Protein AF-A0AAJ1XA63-F1 (afdb_monomer)

pLDDT: mean 87.18, std 15.78, range [41.59, 98.06]

Mean predicted aligned error: 7.48 Å

Radius of gyration: 17.62 Å; Cα contacts (8 Å, |Δi|>4): 111; chains: 1; bounding box: 54×18×53 Å

Secondary structure (DSSP, 8-state):
----------GGGS-HHHHIIIIIHHHHHHTT--BTTTEEEEEEEE--SSSSSEEEEEEEEE-TTSSEEEEE----TTS-HHHHHHHHHHHHHHHHHHHT-

Structure (mmCIF, N/CA/C/O backbone):
data_AF-A0AAJ1XA63-F1
#
_entry.id   AF-A0AAJ1XA63-F1
#
loop_
_atom_site.group_PDB
_atom_site.id
_atom_site.type_symbol
_atom_site.label_atom_id
_atom_site.label_alt_id
_atom_site.label_comp_id
_atom_site.label_asym_id
_atom_site.label_entity_id
_atom_site.label_seq_id
_atom_site.pdbx_PDB_ins_code
_atom_site.Cartn_x
_atom_site.Cartn_y
_atom_site.Cartn_z
_atom_site.occupancy
_atom_site.B_iso_or_equiv
_atom_site.auth_seq_id
_atom_site.auth_comp_id
_atom_site.auth_asym_id
_atom_site.auth_atom_id
_atom_site.pdbx_PDB_model_num
ATOM 1 N N . VAL A 1 1 ? 34.771 0.812 -38.311 1.00 50.19 1 VAL A N 1
ATOM 2 C CA . VAL A 1 1 ? 35.070 0.940 -36.866 1.00 50.19 1 VAL A CA 1
ATOM 3 C C . VAL A 1 1 ? 35.210 2.432 -36.628 1.00 50.19 1 VAL A C 1
ATOM 5 O O . VAL A 1 1 ? 36.029 3.021 -37.305 1.00 50.19 1 VAL A O 1
ATOM 8 N N . GLU A 1 2 ? 34.358 3.145 -35.900 1.00 44.66 2 GLU A N 1
ATOM 9 C CA . GLU A 1 2 ? 33.470 2.813 -34.782 1.00 44.66 2 GLU A CA 1
ATOM 10 C C . GLU A 1 2 ? 32.256 3.760 -34.824 1.00 44.66 2 GLU A C 1
ATOM 12 O O . GLU A 1 2 ? 32.386 4.924 -35.189 1.00 44.66 2 GLU A O 1
ATOM 17 N N . ASN A 1 3 ? 31.069 3.257 -34.482 1.00 41.59 3 ASN A N 1
ATOM 18 C CA . ASN A 1 3 ? 29.852 4.054 -34.334 1.00 41.59 3 ASN A CA 1
ATOM 19 C C . ASN A 1 3 ? 29.422 3.949 -32.869 1.00 41.59 3 ASN A C 1
ATOM 21 O O . ASN A 1 3 ? 28.511 3.202 -32.522 1.00 41.59 3 ASN A O 1
ATOM 25 N N . THR A 1 4 ? 30.156 4.617 -31.984 1.00 46.97 4 THR A N 1
ATOM 26 C CA . THR A 1 4 ? 29.846 4.703 -30.555 1.00 46.97 4 THR A CA 1
ATOM 27 C C . THR A 1 4 ? 28.784 5.775 -30.344 1.00 46.97 4 THR A C 1
ATOM 29 O O . THR A 1 4 ? 29.041 6.863 -29.839 1.00 46.97 4 THR A O 1
ATOM 32 N N . LYS A 1 5 ? 27.542 5.461 -30.730 1.00 50.34 5 LYS A N 1
ATOM 33 C CA . LYS A 1 5 ? 26.387 6.118 -30.116 1.00 50.34 5 LYS A CA 1
ATOM 34 C C . LYS A 1 5 ? 26.323 5.633 -28.675 1.00 50.34 5 LYS A C 1
ATOM 36 O O . LYS A 1 5 ? 25.881 4.520 -28.403 1.00 50.34 5 LYS A O 1
ATOM 41 N N . GLN A 1 6 ? 26.837 6.457 -27.774 1.00 47.06 6 GLN A N 1
ATOM 42 C CA . GLN A 1 6 ? 26.672 6.298 -26.342 1.00 47.06 6 GLN A CA 1
ATOM 43 C C . GLN A 1 6 ? 25.187 6.540 -26.047 1.00 47.06 6 GLN A C 1
ATOM 45 O O . GLN A 1 6 ? 24.730 7.677 -25.978 1.00 47.06 6 GLN A O 1
ATOM 50 N N . TYR A 1 7 ? 24.400 5.464 -26.018 1.00 49.94 7 TYR A N 1
ATOM 51 C CA . TYR A 1 7 ? 23.031 5.534 -25.532 1.00 49.94 7 TYR A CA 1
ATOM 52 C C . TYR A 1 7 ? 23.108 5.696 -24.020 1.00 49.94 7 TYR A C 1
ATOM 54 O O . TYR A 1 7 ? 23.413 4.740 -23.307 1.00 49.9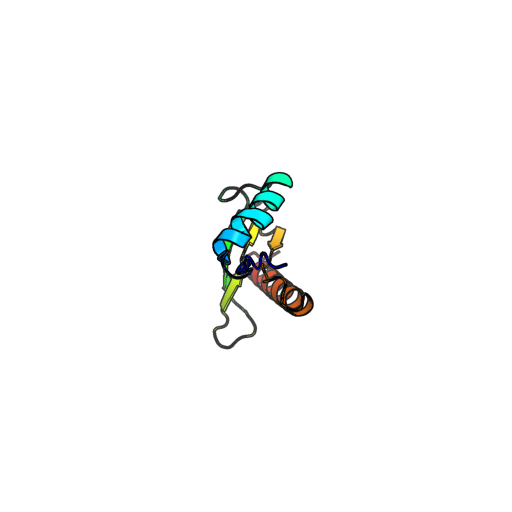4 7 TYR A O 1
ATOM 62 N N . ASP A 1 8 ? 22.863 6.912 -23.553 1.00 47.56 8 ASP A N 1
ATOM 63 C CA . ASP A 1 8 ? 22.653 7.209 -22.144 1.00 47.56 8 ASP A CA 1
ATOM 64 C C . ASP A 1 8 ? 21.276 6.642 -21.752 1.00 47.56 8 ASP A C 1
ATOM 66 O O . ASP A 1 8 ? 20.254 7.325 -21.769 1.00 47.56 8 ASP A O 1
ATOM 70 N N . PHE A 1 9 ? 21.205 5.322 -21.557 1.00 46.44 9 PHE A N 1
ATOM 71 C CA . PHE A 1 9 ? 20.010 4.653 -21.045 1.00 46.44 9 PHE A CA 1
ATOM 72 C C . PHE A 1 9 ? 19.932 4.934 -19.540 1.00 46.44 9 PHE A C 1
ATOM 74 O O . PHE A 1 9 ? 20.313 4.105 -18.713 1.00 46.44 9 PHE A O 1
ATOM 81 N N . ASN A 1 10 ? 19.436 6.118 -19.181 1.00 50.91 10 ASN A N 1
ATOM 82 C CA . ASN A 1 10 ? 19.044 6.420 -17.810 1.00 50.91 10 ASN A CA 1
ATOM 83 C C . ASN A 1 10 ? 17.771 5.634 -17.472 1.00 50.91 10 ASN A C 1
ATOM 85 O O . ASN A 1 10 ? 16.648 6.089 -17.671 1.00 50.91 10 ASN A O 1
ATOM 89 N N . VAL A 1 11 ? 17.950 4.427 -16.934 1.00 52.25 11 VAL A N 1
ATOM 90 C CA . VAL A 1 11 ? 16.861 3.603 -16.374 1.00 52.25 11 VAL A CA 1
ATOM 91 C C . VAL A 1 11 ? 16.125 4.335 -15.232 1.00 52.25 11 VAL A C 1
ATOM 93 O O . VAL A 1 11 ? 14.990 3.993 -14.913 1.00 52.25 11 VAL A O 1
ATOM 96 N N . ASP A 1 12 ? 16.738 5.374 -14.656 1.00 54.72 12 ASP A N 1
ATOM 97 C CA . ASP A 1 12 ? 16.217 6.171 -13.540 1.00 54.72 12 ASP A CA 1
ATOM 98 C C . ASP A 1 12 ? 15.266 7.327 -13.931 1.00 54.72 12 ASP A C 1
ATOM 100 O O . ASP A 1 12 ? 14.792 8.033 -13.041 1.00 54.72 12 ASP A O 1
ATOM 104 N N . GLU A 1 13 ? 14.949 7.553 -15.213 1.00 56.47 13 GLU A N 1
ATOM 105 C CA . GLU A 1 13 ? 14.150 8.732 -15.612 1.00 56.47 13 GLU A CA 1
ATOM 106 C C . GLU A 1 13 ? 12.636 8.613 -15.386 1.00 56.47 13 GLU A C 1
ATOM 108 O O . GLU A 1 13 ? 11.939 9.628 -15.346 1.00 56.47 13 GLU A O 1
ATOM 113 N N . ILE A 1 14 ? 12.099 7.405 -15.202 1.00 63.25 14 ILE A N 1
ATOM 114 C CA . ILE A 1 14 ? 10.668 7.253 -14.924 1.00 63.25 14 ILE A CA 1
ATOM 115 C C . ILE A 1 14 ? 10.455 7.481 -13.429 1.00 63.25 14 ILE A C 1
ATOM 117 O O . ILE A 1 14 ? 10.909 6.700 -12.590 1.00 63.25 14 ILE A O 1
ATOM 121 N N . SER A 1 15 ? 9.748 8.560 -13.087 1.00 79.12 15 SER A N 1
ATOM 122 C CA . SER A 1 15 ? 9.400 8.846 -11.694 1.00 79.12 15 SER A CA 1
ATOM 123 C C . SER A 1 15 ? 8.650 7.670 -11.062 1.00 79.12 15 SER A C 1
ATOM 125 O O . SER A 1 15 ? 7.994 6.874 -11.739 1.00 79.12 15 SER A O 1
ATOM 127 N N . GLU A 1 16 ? 8.718 7.559 -9.739 1.00 76.62 16 GLU A N 1
ATOM 128 C CA . GLU A 1 16 ? 7.947 6.559 -9.003 1.00 76.62 16 GLU A CA 1
ATOM 129 C C . GLU A 1 16 ? 6.445 6.654 -9.327 1.00 76.62 16 GLU A C 1
ATOM 131 O O . GLU A 1 16 ? 5.809 5.646 -9.624 1.00 76.62 16 GLU A O 1
ATOM 136 N N . PHE A 1 17 ? 5.921 7.882 -9.382 1.00 77.00 17 PHE A N 1
ATOM 137 C CA . PHE A 1 17 ? 4.554 8.191 -9.794 1.00 77.00 17 PHE A CA 1
ATOM 138 C C . PHE A 1 17 ? 4.223 7.646 -11.190 1.00 77.00 17 PHE A C 1
ATOM 140 O O . PHE A 1 17 ? 3.198 7.000 -11.401 1.00 77.00 17 PHE A O 1
ATOM 147 N N . GLU A 1 18 ? 5.102 7.877 -12.161 1.00 81.56 18 GLU A N 1
ATOM 148 C CA . GLU A 1 18 ? 4.882 7.412 -13.526 1.00 81.56 18 GLU A CA 1
ATOM 149 C C . GLU A 1 18 ? 5.018 5.886 -13.648 1.00 81.56 18 GLU A C 1
ATOM 151 O O . GLU A 1 18 ? 4.279 5.257 -14.405 1.00 81.56 18 GLU A O 1
ATOM 156 N N . THR A 1 19 ? 5.903 5.275 -12.861 1.00 84.44 19 THR A N 1
ATOM 157 C CA . THR A 1 19 ? 6.063 3.816 -12.788 1.00 84.44 19 THR A CA 1
ATOM 158 C C . THR A 1 19 ? 4.810 3.157 -12.210 1.00 84.44 19 THR A C 1
ATOM 160 O O . THR A 1 19 ? 4.285 2.214 -12.806 1.00 84.44 19 THR A O 1
ATOM 163 N N . ARG A 1 20 ? 4.288 3.692 -11.099 1.00 86.25 20 ARG A N 1
ATOM 164 C CA . ARG A 1 20 ? 3.020 3.284 -10.477 1.00 86.25 20 ARG A CA 1
ATOM 165 C C . ARG A 1 20 ? 1.871 3.318 -11.486 1.00 86.25 20 ARG A C 1
ATOM 167 O O . ARG A 1 20 ? 1.215 2.305 -11.710 1.00 86.25 20 ARG A O 1
ATOM 174 N N . LYS A 1 21 ? 1.731 4.438 -12.200 1.00 82.75 21 LYS A N 1
ATOM 175 C CA . LYS A 1 21 ? 0.678 4.629 -13.204 1.00 82.75 21 LYS A CA 1
ATOM 176 C C . LYS A 1 21 ? 0.772 3.678 -14.398 1.00 82.75 21 LYS A C 1
ATOM 178 O O . LYS A 1 21 ? -0.245 3.252 -14.937 1.00 82.75 21 LYS A O 1
ATOM 183 N N . ARG A 1 22 ? 1.985 3.386 -14.872 1.00 86.50 22 ARG A N 1
ATOM 184 C CA . ARG A 1 22 ? 2.185 2.544 -16.063 1.00 86.50 22 ARG A CA 1
ATOM 185 C C . ARG A 1 22 ? 1.967 1.062 -15.783 1.00 86.50 22 ARG A C 1
ATOM 187 O O . ARG A 1 22 ? 1.453 0.376 -16.660 1.00 86.50 22 ARG A O 1
ATOM 194 N N . TYR A 1 23 ? 2.375 0.587 -14.609 1.00 89.25 23 TYR A N 1
ATOM 195 C CA . TYR A 1 23 ? 2.358 -0.841 -14.295 1.00 89.25 23 TYR A CA 1
ATOM 196 C C . TYR A 1 23 ? 1.250 -1.197 -13.305 1.00 89.25 23 TYR A C 1
ATOM 198 O O . TYR A 1 23 ? 0.363 -1.970 -13.642 1.00 89.25 23 TYR A O 1
ATOM 206 N N . ILE A 1 24 ? 1.239 -0.585 -12.120 1.00 93.50 24 ILE A N 1
ATOM 207 C CA . ILE A 1 24 ? 0.324 -0.980 -11.041 1.00 93.50 24 ILE A CA 1
ATOM 208 C C . ILE A 1 24 ? -1.114 -0.570 -11.362 1.00 93.50 24 ILE A C 1
ATOM 210 O O . ILE A 1 24 ? -2.006 -1.413 -11.316 1.00 93.50 24 ILE A O 1
ATOM 214 N N . ASP A 1 25 ? -1.349 0.687 -11.749 1.00 93.75 25 ASP A N 1
ATOM 215 C CA . ASP A 1 25 ? -2.706 1.152 -12.072 1.00 93.75 25 ASP A CA 1
ATOM 216 C C . ASP A 1 25 ? -3.296 0.375 -13.262 1.00 93.75 25 ASP A C 1
ATOM 218 O O . ASP A 1 25 ? -4.495 0.091 -13.294 1.00 93.75 25 ASP A O 1
ATOM 222 N N . LEU A 1 26 ? -2.457 0.021 -14.246 1.00 93.50 26 LEU A N 1
ATOM 223 C CA . LEU A 1 26 ? -2.873 -0.775 -15.398 1.00 93.50 26 LEU A CA 1
ATOM 224 C C . LEU A 1 26 ? -3.251 -2.198 -14.977 1.00 93.50 26 LEU A C 1
ATOM 226 O O . LEU A 1 26 ? -4.317 -2.668 -15.367 1.00 93.50 26 LEU A O 1
ATOM 230 N N . ASP A 1 27 ? -2.419 -2.858 -14.173 1.00 95.69 27 ASP A N 1
ATOM 231 C CA . ASP A 1 27 ? -2.673 -4.221 -13.703 1.00 95.69 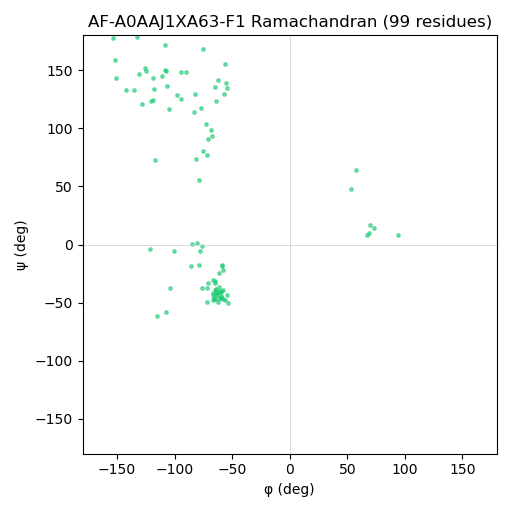27 ASP A CA 1
ATOM 232 C C . ASP A 1 27 ? -3.924 -4.286 -12.818 1.00 95.69 27 ASP A C 1
ATOM 234 O O . ASP A 1 27 ? -4.771 -5.160 -13.009 1.00 95.69 27 ASP A O 1
ATOM 238 N N . LEU A 1 28 ? -4.098 -3.318 -11.911 1.00 96.56 28 LEU A N 1
ATOM 239 C CA . LEU A 1 28 ? -5.304 -3.184 -11.091 1.00 96.56 28 LEU A CA 1
ATOM 240 C C . LEU A 1 28 ? -6.551 -3.001 -11.963 1.00 96.56 28 LEU A C 1
ATOM 242 O O . LEU A 1 28 ? -7.550 -3.696 -11.768 1.00 96.56 28 LEU A O 1
ATOM 246 N N . LYS A 1 29 ? -6.468 -2.142 -12.985 1.00 95.50 29 LYS A N 1
ATOM 247 C CA . LYS A 1 29 ? -7.554 -1.937 -13.948 1.00 95.50 29 LYS A CA 1
ATOM 248 C C . LYS A 1 29 ? -7.882 -3.190 -14.750 1.00 95.50 29 LYS A C 1
ATOM 250 O O . LYS A 1 29 ? -9.055 -3.498 -14.952 1.00 95.50 29 LYS A O 1
ATOM 255 N N . LEU A 1 30 ? -6.871 -3.920 -15.216 1.00 95.50 30 LEU A N 1
ATOM 256 C CA . LEU A 1 30 ? -7.057 -5.180 -15.940 1.00 95.50 30 LEU A CA 1
ATOM 257 C C . LEU A 1 30 ? -7.651 -6.275 -15.045 1.00 95.50 30 LEU A C 1
ATOM 259 O O . LEU A 1 30 ? -8.410 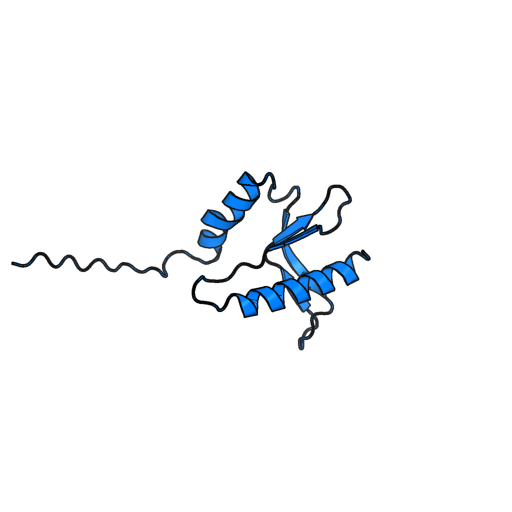-7.109 -15.533 1.00 95.50 30 LEU A O 1
ATOM 263 N N . ALA A 1 31 ? -7.359 -6.241 -13.744 1.00 95.81 31 ALA A N 1
AT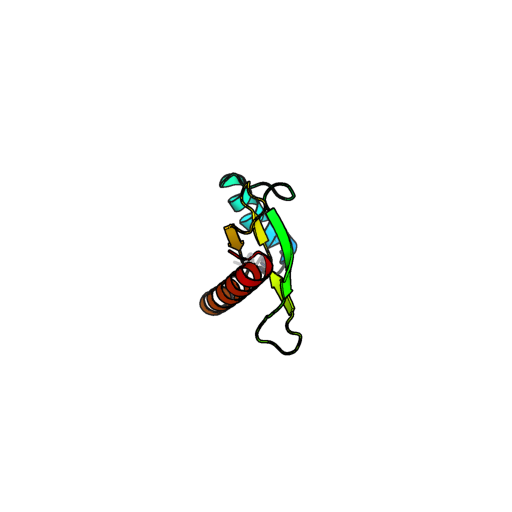OM 264 C CA . ALA A 1 31 ? -7.973 -7.101 -12.736 1.00 95.81 31 ALA A CA 1
ATOM 265 C C . ALA A 1 31 ? -9.405 -6.678 -12.346 1.00 95.81 31 ALA A C 1
ATOM 267 O O . ALA A 1 31 ? -10.041 -7.366 -11.550 1.00 95.81 31 ALA A O 1
ATOM 268 N N . GLY A 1 32 ? -9.929 -5.589 -12.921 1.00 96.56 32 GLY A N 1
ATOM 269 C CA . GLY A 1 32 ? -11.304 -5.127 -12.727 1.00 96.56 32 GLY A CA 1
ATOM 270 C C . GLY A 1 32 ? -11.495 -4.089 -11.622 1.00 96.56 32 GLY A C 1
ATOM 271 O O . GLY A 1 32 ? -12.640 -3.763 -11.325 1.00 96.56 32 GLY A O 1
ATOM 272 N N . TRP A 1 33 ? -10.412 -3.565 -11.044 1.00 97.25 33 TRP A N 1
ATOM 273 C CA . TRP A 1 33 ? -10.462 -2.495 -10.049 1.00 97.25 33 TRP A CA 1
ATOM 274 C C . TRP A 1 33 ? -10.397 -1.110 -10.706 1.00 97.25 33 TRP A C 1
ATOM 276 O O . TRP A 1 33 ? -9.759 -0.903 -11.738 1.00 97.25 33 TRP A O 1
ATOM 286 N N . GLU A 1 34 ? -11.033 -0.121 -10.100 1.00 95.19 34 GLU A N 1
ATOM 287 C CA . GLU A 1 34 ? -11.151 1.246 -10.582 1.00 95.19 34 GLU A CA 1
ATOM 288 C C . GLU A 1 34 ? -10.721 2.269 -9.510 1.00 95.19 34 GLU A C 1
ATOM 290 O O . GLU A 1 34 ? -11.311 2.406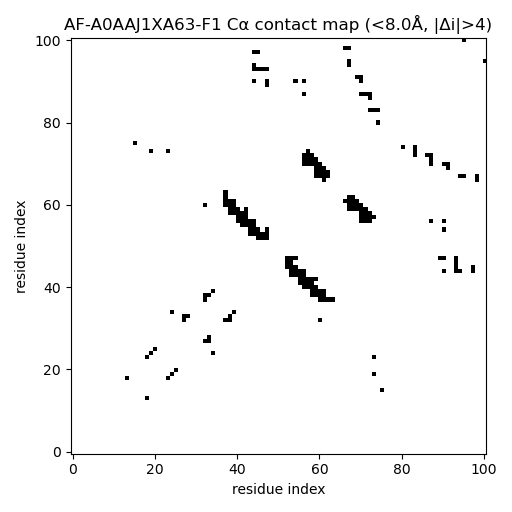 -8.431 1.00 95.19 34 GLU A O 1
ATOM 295 N N . LEU A 1 35 ? -9.713 3.081 -9.854 1.00 91.62 35 LEU A N 1
ATOM 296 C CA . LEU A 1 35 ? -9.277 4.219 -9.038 1.00 91.62 35 LEU A CA 1
ATOM 297 C C . LEU A 1 35 ? -10.443 5.168 -8.729 1.00 91.62 35 LEU A C 1
ATOM 299 O O . LEU A 1 35 ? -11.181 5.566 -9.631 1.00 91.62 35 LEU A O 1
ATOM 303 N N . ASN A 1 36 ? -10.547 5.598 -7.469 1.00 87.19 36 ASN A N 1
ATOM 304 C CA . ASN A 1 36 ? -11.614 6.458 -6.937 1.00 87.19 36 ASN A CA 1
ATOM 305 C C . ASN A 1 36 ? -13.015 5.819 -6.888 1.00 87.19 36 ASN A C 1
ATOM 307 O O . ASN A 1 36 ? -13.983 6.519 -6.589 1.00 87.19 36 ASN A O 1
ATOM 311 N N . LYS A 1 37 ? -13.138 4.516 -7.162 1.00 94.12 37 LYS A N 1
ATOM 312 C CA . LYS A 1 37 ? -14.375 3.749 -6.967 1.00 94.12 37 LYS A CA 1
ATOM 313 C C . LYS A 1 37 ? -14.173 2.687 -5.893 1.00 94.12 37 LYS A C 1
ATOM 315 O O . LYS A 1 37 ? -14.820 2.744 -4.856 1.00 94.12 37 LYS A O 1
ATOM 320 N N . ASP A 1 38 ? -13.256 1.761 -6.141 1.00 96.81 38 ASP A N 1
ATOM 321 C CA . ASP A 1 38 ? -12.937 0.638 -5.254 1.00 96.81 38 ASP A CA 1
ATOM 322 C C . ASP A 1 38 ? -11.459 0.644 -4.820 1.00 96.81 38 ASP A C 1
ATOM 324 O O . ASP A 1 38 ? -11.069 -0.133 -3.955 1.00 96.81 38 ASP A O 1
ATOM 328 N N . ILE A 1 39 ? -10.647 1.574 -5.337 1.00 97.75 39 ILE A N 1
ATOM 329 C CA . ILE A 1 39 ? -9.277 1.823 -4.879 1.00 97.75 39 ILE A CA 1
ATOM 330 C C . ILE A 1 39 ? -9.136 3.242 -4.325 1.00 97.75 39 ILE A C 1
ATOM 332 O O . ILE A 1 39 ? -9.514 4.219 -4.983 1.00 97.75 39 ILE A O 1
ATOM 336 N N . GLN A 1 40 ? -8.488 3.351 -3.164 1.00 96.31 40 GLN A N 1
ATOM 337 C CA . GLN A 1 40 ? -7.899 4.597 -2.670 1.00 96.31 40 GLN A CA 1
ATOM 338 C C . GLN A 1 40 ? -6.372 4.499 -2.674 1.00 96.31 40 GLN A C 1
ATOM 340 O O . GLN A 1 40 ? -5.815 3.429 -2.424 1.00 96.31 40 GLN A O 1
ATOM 345 N N . ILE A 1 41 ? -5.711 5.619 -2.960 1.00 94.81 41 ILE A N 1
ATOM 346 C CA . ILE A 1 41 ? -4.250 5.739 -2.996 1.00 94.81 41 ILE A CA 1
ATOM 347 C C . ILE A 1 41 ? -3.753 6.552 -1.802 1.00 94.81 41 ILE A C 1
ATOM 349 O O . ILE A 1 41 ? -4.467 7.447 -1.352 1.00 94.81 41 ILE A O 1
ATOM 353 N N . GLU A 1 42 ? -2.538 6.266 -1.330 1.00 94.00 42 GLU A N 1
ATOM 354 C CA . GLU A 1 42 ? -1.890 6.987 -0.217 1.00 94.00 42 GLU A CA 1
ATOM 355 C C . GLU A 1 42 ? -2.775 7.056 1.042 1.00 94.00 42 GLU A C 1
ATOM 357 O O . GLU A 1 42 ? -2.985 8.114 1.639 1.00 94.00 42 GLU A O 1
ATOM 362 N N . VAL A 1 43 ? -3.350 5.917 1.435 1.00 96.12 43 VAL A N 1
ATOM 363 C CA . VAL A 1 43 ? -4.273 5.846 2.573 1.00 96.12 43 VAL A CA 1
ATOM 364 C C . VAL A 1 43 ? -3.489 5.890 3.873 1.00 96.12 43 VAL A C 1
ATOM 366 O O . VAL A 1 43 ? -2.706 4.985 4.171 1.00 96.12 43 VAL A O 1
ATOM 369 N N . GLU A 1 44 ? -3.729 6.925 4.671 1.00 97.44 44 GLU A N 1
ATOM 370 C CA . GLU A 1 44 ? -3.132 7.054 5.994 1.00 97.44 44 GLU A CA 1
ATOM 371 C C . GLU A 1 44 ? -3.626 5.952 6.940 1.00 97.44 44 GLU A C 1
ATOM 373 O O . GLU A 1 44 ? -4.820 5.656 7.033 1.00 97.44 44 GLU A O 1
ATOM 378 N N . VAL A 1 45 ? -2.690 5.373 7.686 1.00 97.38 45 VAL A N 1
ATOM 379 C CA . VAL A 1 45 ? -2.953 4.368 8.715 1.00 97.38 45 VAL A CA 1
ATOM 380 C C . VAL A 1 45 ? -2.362 4.789 10.050 1.00 97.38 45 VAL A C 1
ATOM 382 O O . VAL A 1 45 ? -1.328 5.459 10.121 1.00 97.38 45 VAL A O 1
ATOM 385 N N . GLN A 1 46 ? -3.018 4.365 11.124 1.00 97.12 46 GLN A N 1
ATOM 386 C CA . GLN A 1 46 ? -2.573 4.569 12.501 1.00 97.12 46 GLN A CA 1
ATOM 387 C C . GLN A 1 46 ? -2.102 3.246 13.112 1.00 97.12 46 GLN A C 1
ATOM 389 O O . GLN A 1 46 ? -2.294 2.187 12.529 1.00 97.12 46 GLN A O 1
ATOM 394 N N . HIS A 1 47 ? -1.507 3.308 14.305 1.00 96.31 47 HIS A N 1
ATOM 395 C CA . HIS A 1 47 ? -1.000 2.154 15.062 1.00 96.31 47 HIS A CA 1
ATOM 396 C C . HIS A 1 47 ? 0.242 1.474 14.466 1.00 96.31 47 HIS A C 1
ATOM 398 O O . HIS A 1 47 ? 0.613 0.377 14.886 1.00 96.31 47 HIS A O 1
ATOM 404 N N . MET A 1 48 ? 0.945 2.147 13.552 1.00 97.00 48 MET A N 1
ATOM 405 C CA . MET A 1 48 ? 2.204 1.632 13.018 1.00 97.00 48 MET A CA 1
ATOM 406 C C . MET A 1 48 ? 3.266 1.497 14.121 1.00 97.00 48 MET A C 1
ATOM 408 O O . MET A 1 48 ? 3.393 2.389 14.962 1.00 97.00 48 MET A O 1
ATOM 412 N N . PRO A 1 49 ? 4.100 0.440 14.110 1.00 95.88 49 PRO A N 1
ATOM 413 C CA . PRO A 1 49 ? 5.157 0.235 15.101 1.00 95.88 49 PRO A CA 1
ATOM 414 C C . PRO A 1 49 ? 6.393 1.101 14.794 1.00 95.88 49 PRO A C 1
ATOM 416 O O . PRO A 1 49 ? 7.506 0.606 14.620 1.00 95.88 49 PRO A O 1
ATOM 419 N N . ASN A 1 50 ? 6.194 2.412 14.681 1.00 95.06 50 ASN A N 1
ATOM 420 C CA . ASN A 1 50 ? 7.231 3.413 14.464 1.00 95.06 50 ASN A CA 1
ATOM 421 C C . ASN A 1 50 ? 7.044 4.590 15.441 1.00 95.06 50 ASN A C 1
ATOM 423 O O . ASN A 1 50 ? 6.121 4.600 16.251 1.00 95.06 50 ASN A O 1
ATOM 427 N N . GLN A 1 51 ? 7.938 5.580 15.393 1.00 96.31 51 GLN A N 1
ATOM 428 C CA . GLN A 1 51 ? 7.919 6.695 16.349 1.00 96.31 51 GLN A CA 1
ATOM 429 C C . GLN A 1 51 ? 6.666 7.579 16.246 1.00 96.31 51 GLN A C 1
ATOM 431 O O . GLN A 1 51 ? 6.246 8.133 17.257 1.00 96.31 51 GLN A O 1
ATOM 436 N N . SER A 1 52 ? 6.086 7.730 15.050 1.00 96.56 52 SER A N 1
ATOM 437 C CA . SER A 1 52 ? 4.893 8.559 14.839 1.00 96.56 52 SER A CA 1
ATOM 438 C C . SER A 1 52 ? 3.589 7.811 15.115 1.00 96.56 52 SER A C 1
ATOM 440 O O . SER A 1 52 ? 2.554 8.448 15.289 1.00 96.56 52 SER A O 1
ATOM 442 N N . GLY A 1 53 ? 3.613 6.476 15.128 1.00 97.00 53 GLY A N 1
ATOM 443 C CA . GLY A 1 53 ? 2.406 5.655 15.141 1.00 97.00 53 GLY A CA 1
ATOM 444 C C . GLY A 1 53 ? 1.615 5.717 13.831 1.00 97.00 53 GLY A C 1
ATOM 445 O O . GLY A 1 53 ? 0.481 5.250 13.796 1.00 97.00 53 GLY A O 1
ATOM 446 N N . GLN A 1 54 ? 2.176 6.310 12.774 1.00 97.31 54 GLN A N 1
ATOM 447 C CA . GLN A 1 54 ? 1.480 6.629 11.524 1.00 97.31 54 GLN A CA 1
ATOM 448 C C . GLN A 1 54 ? 2.206 6.037 10.314 1.00 97.31 54 GLN A C 1
ATOM 450 O O . GLN A 1 54 ? 3.429 5.872 10.329 1.00 97.31 54 GLN A O 1
ATOM 455 N N . GLY A 1 55 ? 1.464 5.746 9.251 1.00 96.38 55 GLY A N 1
ATOM 456 C CA . GLY A 1 55 ? 1.991 5.317 7.956 1.00 96.38 55 GLY A CA 1
ATOM 457 C C . GLY A 1 55 ? 1.041 5.672 6.818 1.00 96.38 55 GLY A C 1
ATOM 458 O O . GLY A 1 55 ? -0.045 6.189 7.065 1.00 96.38 55 GLY A O 1
ATOM 459 N N . ALA A 1 56 ? 1.448 5.376 5.586 1.00 96.75 56 ALA A N 1
ATOM 460 C CA . ALA A 1 56 ? 0.620 5.528 4.395 1.00 96.75 56 ALA A CA 1
ATOM 461 C C . ALA A 1 56 ? 0.763 4.282 3.518 1.00 96.75 56 ALA A C 1
ATOM 463 O O . ALA A 1 56 ? 1.880 3.796 3.313 1.00 96.75 56 ALA A O 1
ATOM 464 N N . VAL A 1 57 ? -0.369 3.754 3.061 1.00 96.75 57 VAL A N 1
ATOM 465 C CA . VAL A 1 57 ? -0.448 2.598 2.165 1.00 96.75 57 VAL A CA 1
ATOM 466 C C . VAL A 1 57 ? -0.620 3.097 0.741 1.00 96.75 57 VAL A C 1
ATOM 46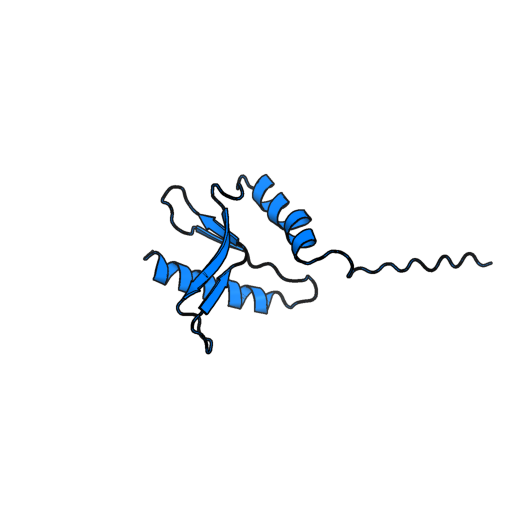8 O O . VAL A 1 57 ? -1.536 3.876 0.478 1.00 96.75 57 VAL A O 1
ATOM 471 N N . ASP A 1 58 ? 0.210 2.612 -0.180 1.00 95.06 58 ASP A N 1
ATOM 472 C CA . ASP A 1 58 ? 0.204 3.096 -1.563 1.00 95.06 58 ASP A CA 1
ATOM 473 C C . ASP A 1 58 ? -1.150 2.881 -2.248 1.00 95.06 58 ASP A C 1
ATOM 475 O O . ASP A 1 58 ? -1.665 3.796 -2.891 1.00 95.06 58 ASP A O 1
ATOM 479 N N . TYR A 1 59 ? -1.744 1.696 -2.070 1.00 97.00 59 TYR A N 1
ATOM 480 C CA . TYR A 1 59 ? -3.076 1.365 -2.569 1.00 97.00 59 TYR A CA 1
ATOM 481 C C . TYR A 1 59 ? -3.844 0.503 -1.568 1.00 97.00 59 TYR A C 1
ATOM 483 O O . TYR A 1 59 ? -3.342 -0.526 -1.104 1.00 97.00 59 TYR A O 1
ATOM 49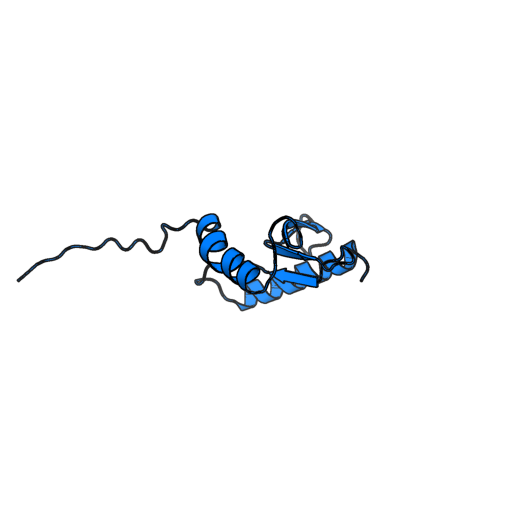1 N N . VAL A 1 60 ? -5.098 0.870 -1.315 1.00 97.75 60 VAL A N 1
ATOM 492 C CA . VAL A 1 60 ? -6.064 0.051 -0.576 1.00 97.75 60 VAL A CA 1
ATOM 493 C C . VAL A 1 60 ? -7.244 -0.253 -1.486 1.00 97.75 60 VAL A C 1
ATOM 495 O O . VAL A 1 60 ? -7.876 0.656 -2.024 1.00 97.75 60 VAL A O 1
ATOM 498 N N . LEU A 1 61 ? -7.523 -1.543 -1.651 1.00 98.06 61 LEU A N 1
ATOM 499 C CA . LEU A 1 61 ? -8.648 -2.066 -2.418 1.00 98.06 61 LEU A CA 1
ATOM 500 C C . LEU A 1 61 ? -9.800 -2.314 -1.448 1.00 98.06 61 LEU A C 1
ATOM 502 O O . LEU A 1 61 ? -9.622 -3.025 -0.459 1.00 98.06 61 LEU A O 1
ATOM 506 N N . PHE A 1 62 ? -10.967 -1.748 -1.718 1.00 97.56 62 PHE A N 1
ATOM 507 C CA . PHE A 1 62 ? -12.151 -1.814 -0.870 1.00 97.56 62 PHE A CA 1
ATOM 508 C C . PHE A 1 62 ? -13.203 -2.740 -1.464 1.00 97.56 62 PHE A C 1
ATOM 510 O O . PHE A 1 62 ? -13.495 -2.697 -2.654 1.00 97.56 62 PHE A O 1
ATOM 517 N N . GLY A 1 63 ? -13.808 -3.565 -0.616 1.00 96.12 63 GLY A N 1
ATOM 518 C CA . GLY A 1 63 ? -14.975 -4.345 -1.000 1.00 96.12 63 GLY A CA 1
ATOM 519 C C . GLY A 1 63 ? -16.238 -3.496 -1.060 1.00 96.12 63 GLY A C 1
ATOM 520 O O . GLY A 1 63 ? -16.301 -2.397 -0.510 1.00 96.12 63 GLY A O 1
ATOM 521 N N . ASP A 1 64 ? -17.294 -4.069 -1.634 1.00 94.19 64 ASP A N 1
ATOM 522 C CA . ASP A 1 64 ? -18.619 -3.436 -1.730 1.00 94.19 64 ASP A CA 1
ATOM 523 C C . ASP A 1 64 ? -19.223 -3.067 -0.360 1.00 94.19 64 ASP A C 1
ATOM 525 O O . ASP A 1 64 ? -20.135 -2.248 -0.265 1.00 94.19 64 ASP A O 1
ATOM 529 N N . ASN A 1 65 ? -18.714 -3.662 0.724 1.00 93.50 65 ASN A N 1
ATOM 530 C CA . ASN A 1 65 ? -19.084 -3.341 2.103 1.00 93.50 65 ASN A CA 1
ATOM 531 C C . ASN A 1 65 ? -18.380 -2.084 2.657 1.00 93.50 65 ASN A C 1
ATOM 533 O O . ASN A 1 65 ? -18.565 -1.759 3.830 1.00 93.50 65 ASN A O 1
ATOM 537 N N . GLY A 1 66 ? -17.557 -1.409 1.851 1.00 92.06 66 GLY A N 1
ATOM 538 C CA . GLY A 1 66 ? -16.781 -0.238 2.251 1.00 92.06 66 GLY A CA 1
ATOM 539 C C . GLY A 1 66 ? -15.590 -0.555 3.155 1.00 92.06 66 GLY A C 1
ATOM 540 O O . GLY A 1 66 ? -15.048 0.361 3.772 1.00 92.06 66 GLY A O 1
ATOM 541 N N . LYS A 1 67 ? -15.181 -1.827 3.263 1.00 95.69 67 LYS A N 1
ATOM 542 C CA . LYS A 1 67 ? -14.029 -2.233 4.071 1.00 95.69 67 LYS A CA 1
ATOM 543 C C . LYS A 1 67 ? -12.816 -2.630 3.216 1.00 95.69 67 LYS A C 1
ATOM 545 O O . LYS A 1 67 ? -13.008 -3.161 2.120 1.00 95.69 67 LYS A O 1
ATOM 550 N N . PRO A 1 68 ? -11.578 -2.421 3.706 1.00 97.19 68 PRO A N 1
ATOM 551 C CA . PRO A 1 68 ? -10.368 -2.877 3.032 1.00 97.19 68 PRO A CA 1
ATOM 552 C C . PRO A 1 68 ? -10.380 -4.391 2.796 1.00 97.19 68 PRO A C 1
ATOM 554 O O . PRO A 1 68 ? -10.599 -5.173 3.717 1.00 97.19 68 PRO A O 1
ATOM 557 N N . LEU A 1 69 ? -10.110 -4.813 1.567 1.00 97.12 69 LEU A N 1
ATOM 558 C CA . LEU A 1 69 ? -9.938 -6.214 1.177 1.00 97.12 69 LEU A CA 1
ATOM 559 C C . LEU A 1 69 ? -8.472 -6.572 0.958 1.00 97.12 69 LEU A C 1
ATOM 561 O O . LEU A 1 69 ? -8.056 -7.685 1.272 1.00 97.12 69 LEU A O 1
ATOM 565 N N . ALA A 1 70 ? -7.694 -5.649 0.395 1.00 96.62 70 ALA A N 1
ATOM 566 C CA . ALA A 1 70 ? -6.291 -5.878 0.094 1.00 96.62 70 ALA A CA 1
ATOM 567 C C . ALA A 1 70 ? -5.492 -4.575 0.116 1.00 96.62 70 ALA A C 1
ATOM 569 O O . ALA A 1 70 ? -6.034 -3.483 -0.061 1.00 96.62 70 ALA A O 1
ATOM 570 N N . VAL A 1 71 ? -4.182 -4.728 0.289 1.00 97.12 71 VAL A N 1
ATOM 571 C CA . VAL A 1 71 ? -3.195 -3.655 0.171 1.00 97.12 71 VAL A CA 1
ATOM 572 C C . VAL A 1 71 ? -2.217 -3.994 -0.945 1.00 97.12 71 VAL A C 1
ATOM 574 O O . VAL A 1 71 ? -1.837 -5.157 -1.107 1.00 97.12 71 VAL A O 1
ATOM 577 N N . VAL A 1 72 ? -1.783 -2.985 -1.692 1.00 95.75 72 VAL A N 1
ATOM 578 C CA . VAL A 1 72 ? -0.651 -3.108 -2.616 1.00 95.75 72 VAL A CA 1
ATOM 579 C C . VAL A 1 72 ? 0.402 -2.102 -2.193 1.00 95.75 72 VAL A C 1
ATOM 581 O O . VAL A 1 72 ? 0.121 -0.913 -2.114 1.00 95.75 72 VAL A O 1
ATOM 584 N N . GLU A 1 73 ? 1.606 -2.602 -1.925 1.00 93.88 73 GLU A N 1
ATOM 585 C CA . GLU A 1 73 ? 2.778 -1.792 -1.600 1.00 93.88 73 GLU A CA 1
ATOM 586 C C . GLU A 1 73 ? 3.711 -1.759 -2.812 1.00 93.88 73 GLU A C 1
ATOM 588 O O . GLU A 1 73 ? 4.247 -2.789 -3.235 1.00 93.88 73 GLU A O 1
ATOM 593 N N . ALA A 1 74 ? 3.920 -0.575 -3.373 1.00 90.81 74 ALA A N 1
ATOM 594 C CA . ALA A 1 74 ? 4.806 -0.350 -4.495 1.00 90.81 74 ALA A CA 1
ATOM 595 C C . ALA A 1 74 ? 6.253 -0.220 -4.005 1.00 90.81 74 ALA A C 1
ATOM 597 O O . ALA A 1 74 ? 6.587 0.569 -3.121 1.00 90.81 74 ALA A O 1
ATOM 598 N N . LYS A 1 75 ? 7.171 -0.970 -4.620 1.00 87.62 75 LYS A N 1
ATOM 599 C CA . LYS A 1 75 ? 8.614 -0.821 -4.392 1.00 87.62 75 LYS A CA 1
ATOM 600 C C . LYS A 1 75 ? 9.356 -0.730 -5.713 1.00 87.62 75 LYS A C 1
ATOM 602 O O . LYS A 1 75 ? 9.005 -1.385 -6.691 1.00 87.62 75 LYS A O 1
ATOM 607 N N . ARG A 1 76 ? 10.442 0.051 -5.720 1.00 85.19 76 ARG A N 1
ATOM 608 C CA . ARG A 1 76 ? 11.435 -0.005 -6.801 1.00 85.19 76 ARG A CA 1
ATOM 609 C C . ARG A 1 76 ? 11.936 -1.446 -6.936 1.00 85.19 76 ARG A C 1
ATOM 611 O O . ARG A 1 76 ? 12.234 -2.082 -5.928 1.00 85.19 76 ARG A O 1
ATOM 618 N N . THR A 1 77 ? 12.106 -1.920 -8.167 1.00 82.19 77 THR A N 1
ATOM 619 C CA . THR A 1 77 ? 12.585 -3.283 -8.482 1.00 82.19 77 THR A CA 1
ATOM 620 C C . THR A 1 77 ? 13.955 -3.607 -7.883 1.00 82.19 77 THR A C 1
ATOM 622 O O . THR A 1 77 ? 14.285 -4.770 -7.686 1.00 82.19 77 THR A O 1
ATOM 625 N N . SER A 1 78 ? 14.747 -2.584 -7.556 1.00 84.31 78 SER A N 1
ATOM 626 C CA . SER A 1 78 ? 16.039 -2.709 -6.880 1.00 84.31 78 SER A CA 1
ATOM 627 C C . SER A 1 78 ? 15.952 -2.947 -5.367 1.00 84.31 78 SER A C 1
ATOM 629 O O . SER A 1 78 ? 16.986 -3.119 -4.721 1.00 84.31 78 SER A O 1
ATOM 631 N N . LYS A 1 79 ? 14.756 -2.919 -4.766 1.00 84.44 79 LYS A N 1
ATOM 632 C CA . LYS A 1 79 ? 14.550 -3.171 -3.333 1.00 84.44 79 LYS A CA 1
ATOM 633 C C . LYS A 1 79 ? 14.206 -4.636 -3.077 1.00 84.44 79 LYS A C 1
ATOM 635 O O . LYS A 1 79 ? 13.558 -5.285 -3.889 1.00 84.44 79 LYS A O 1
ATOM 640 N N . ASP A 1 80 ? 14.626 -5.132 -1.913 1.00 86.62 80 ASP A N 1
ATOM 641 C CA . ASP A 1 80 ? 14.326 -6.496 -1.481 1.00 86.62 80 ASP A CA 1
ATOM 642 C C . ASP A 1 80 ? 12.804 -6.671 -1.280 1.00 86.62 80 ASP A C 1
ATOM 644 O O . ASP A 1 80 ? 12.206 -5.931 -0.485 1.00 86.62 80 ASP A O 1
ATOM 648 N N . PRO A 1 81 ? 12.166 -7.643 -1.958 1.00 87.31 81 PRO A N 1
ATOM 649 C CA . PRO A 1 81 ? 10.732 -7.892 -1.827 1.00 87.31 81 PRO A CA 1
ATOM 650 C C . PRO A 1 81 ? 10.307 -8.273 -0.401 1.00 87.31 81 PRO A C 1
ATOM 652 O O . PRO A 1 81 ? 9.162 -8.027 -0.021 1.00 87.31 81 PRO A O 1
ATOM 655 N N . ASN A 1 82 ? 11.203 -8.823 0.426 1.00 90.31 82 ASN A N 1
ATOM 656 C CA . ASN A 1 82 ? 10.892 -9.172 1.814 1.00 90.31 82 ASN A CA 1
ATOM 657 C C . ASN A 1 82 ? 10.586 -7.938 2.669 1.00 90.31 82 ASN A C 1
ATOM 659 O O . ASN A 1 82 ? 9.723 -8.001 3.546 1.00 90.31 82 ASN A O 1
ATOM 663 N N . VAL A 1 83 ? 11.239 -6.806 2.385 1.00 87.88 83 VAL A N 1
ATOM 664 C CA . VAL A 1 83 ? 10.966 -5.537 3.075 1.00 87.88 83 VAL A CA 1
ATOM 665 C C . VAL A 1 83 ? 9.552 -5.058 2.749 1.00 87.88 83 VAL A C 1
ATOM 667 O O . VAL A 1 83 ? 8.793 -4.725 3.657 1.00 87.88 83 VAL A O 1
ATOM 670 N N . GLY A 1 84 ? 9.167 -5.100 1.468 1.00 90.69 84 GLY A N 1
ATOM 671 C CA . GLY A 1 84 ? 7.808 -4.764 1.034 1.00 90.69 84 GLY A CA 1
ATOM 672 C C . GLY A 1 84 ? 6.758 -5.692 1.648 1.00 90.69 84 GLY A C 1
ATOM 673 O O . GLY A 1 84 ? 5.731 -5.228 2.131 1.00 90.69 84 GLY A O 1
ATOM 674 N N . LYS A 1 85 ? 7.048 -6.995 1.733 1.00 94.06 85 LYS A N 1
ATOM 675 C CA . LYS A 1 85 ? 6.153 -7.978 2.359 1.00 94.06 85 LYS A CA 1
ATOM 676 C C . LYS A 1 85 ? 5.888 -7.677 3.835 1.00 94.06 85 LYS A C 1
ATOM 678 O O . LYS A 1 85 ? 4.742 -7.747 4.273 1.00 94.06 85 LYS A O 1
ATOM 683 N N . GLN A 1 86 ? 6.930 -7.372 4.612 1.00 95.50 86 GLN A N 1
ATOM 684 C CA . GLN A 1 86 ? 6.756 -7.040 6.028 1.00 95.50 86 GLN A CA 1
ATOM 685 C C . GLN A 1 86 ? 5.947 -5.750 6.194 1.00 95.50 86 GLN A C 1
ATOM 687 O O . GLN A 1 86 ? 5.068 -5.690 7.051 1.00 95.50 86 GLN A O 1
ATOM 692 N N . GLN A 1 87 ? 6.211 -4.744 5.361 1.00 95.25 87 GLN A N 1
ATOM 693 C CA . GLN A 1 87 ? 5.479 -3.482 5.384 1.00 95.25 87 GLN A CA 1
ATOM 694 C C . GLN A 1 87 ? 3.996 -3.667 5.033 1.00 95.25 87 GLN A C 1
ATOM 696 O O . GLN A 1 87 ? 3.141 -3.226 5.795 1.00 95.25 87 GLN A O 1
ATOM 701 N N . ALA A 1 88 ? 3.688 -4.413 3.970 1.00 96.06 88 ALA A N 1
ATOM 702 C CA . ALA A 1 88 ? 2.315 -4.737 3.585 1.00 96.06 88 ALA A CA 1
ATOM 703 C C . ALA A 1 88 ? 1.550 -5.458 4.707 1.00 96.06 88 ALA A C 1
ATOM 705 O O . ALA A 1 88 ? 0.386 -5.152 4.951 1.00 96.06 88 ALA A O 1
ATOM 706 N N . LYS A 1 89 ? 2.209 -6.369 5.441 1.00 97.19 89 LYS A N 1
ATOM 707 C CA . LYS A 1 89 ? 1.603 -7.017 6.613 1.00 97.19 89 LYS A CA 1
ATOM 708 C C . LYS A 1 89 ? 1.259 -6.003 7.707 1.00 97.19 89 LYS A C 1
ATOM 710 O O . LYS A 1 89 ? 0.145 -6.024 8.208 1.00 97.19 89 LYS A O 1
ATOM 715 N N . LEU A 1 90 ? 2.197 -5.127 8.074 1.00 97.69 90 LEU A N 1
ATOM 716 C CA . LEU A 1 90 ? 1.952 -4.117 9.109 1.00 97.69 90 LEU A CA 1
ATOM 717 C C . LEU A 1 90 ? 0.796 -3.190 8.728 1.00 97.69 90 LEU A C 1
ATOM 719 O O . LEU A 1 90 ? -0.033 -2.867 9.572 1.00 97.69 90 LEU A O 1
ATOM 723 N N . TYR A 1 91 ? 0.711 -2.805 7.458 1.00 98.00 91 TYR A N 1
ATOM 724 C CA . TYR A 1 91 ? -0.390 -1.999 6.948 1.00 98.00 91 TYR A CA 1
ATOM 725 C C . TYR A 1 91 ? -1.730 -2.727 6.970 1.00 98.00 91 TYR A C 1
ATOM 727 O O . TYR A 1 91 ? -2.722 -2.133 7.387 1.00 98.00 91 TYR A O 1
ATOM 735 N N . ALA A 1 92 ? -1.761 -4.005 6.592 1.00 97.44 92 ALA A N 1
ATOM 736 C CA . ALA A 1 92 ? -2.958 -4.826 6.722 1.00 97.44 92 ALA A CA 1
ATOM 737 C C . ALA A 1 92 ? -3.416 -4.923 8.189 1.00 97.44 92 ALA A C 1
ATOM 739 O O . ALA A 1 92 ? -4.585 -4.665 8.462 1.00 97.44 92 ALA A O 1
ATOM 740 N N . ASP A 1 93 ? -2.495 -5.183 9.126 1.00 97.56 93 ASP A N 1
ATOM 741 C CA . ASP A 1 93 ? -2.791 -5.239 10.565 1.00 97.56 93 ASP A CA 1
ATOM 742 C C . ASP A 1 93 ? -3.358 -3.884 11.070 1.00 97.56 93 ASP A C 1
ATOM 744 O O . ASP A 1 93 ? -4.320 -3.844 11.835 1.00 97.56 93 ASP A O 1
ATOM 748 N N . CYS A 1 94 ? 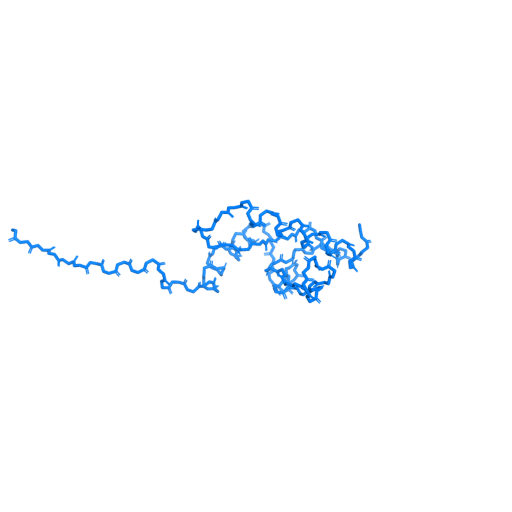-2.809 -2.749 10.614 1.00 97.62 94 CYS A N 1
ATOM 749 C CA . 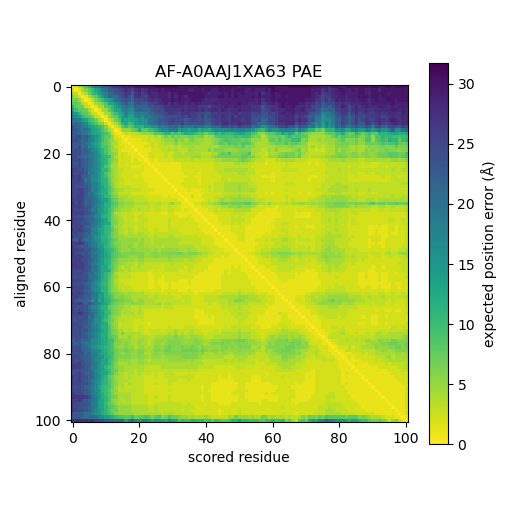CYS A 1 94 ? -3.304 -1.415 10.984 1.00 97.62 94 CYS A CA 1
ATOM 750 C C . CYS A 1 94 ? -4.711 -1.132 10.433 1.00 97.62 94 CYS A C 1
ATOM 752 O O . CYS A 1 94 ? -5.569 -0.616 11.151 1.00 97.62 94 CYS A O 1
ATOM 754 N N . LEU A 1 95 ? -4.968 -1.478 9.168 1.00 97.38 95 LEU A N 1
ATOM 755 C CA . LEU A 1 95 ? -6.289 -1.331 8.552 1.00 97.38 95 LEU A CA 1
ATOM 756 C C . LEU A 1 95 ? -7.325 -2.234 9.230 1.00 97.38 95 LEU A C 1
ATOM 758 O O . LEU A 1 95 ? -8.451 -1.800 9.458 1.00 97.38 95 LEU A O 1
ATOM 762 N N . GLU A 1 96 ? -6.948 -3.453 9.606 1.00 96.44 96 GLU A N 1
ATOM 763 C CA . GLU A 1 96 ? -7.806 -4.367 10.362 1.00 96.44 96 GLU A CA 1
ATOM 764 C C . GLU A 1 96 ? -8.255 -3.734 11.691 1.00 96.44 96 GLU A C 1
ATOM 766 O O . GLU A 1 96 ? -9.452 -3.679 11.984 1.00 96.44 96 GLU A O 1
ATOM 771 N N . MET A 1 97 ? -7.319 -3.134 12.439 1.00 95.38 97 MET A N 1
ATOM 772 C CA . MET A 1 97 ? -7.627 -2.400 13.673 1.00 95.38 97 MET A CA 1
ATOM 773 C C . MET A 1 97 ? -8.542 -1.190 13.435 1.00 95.38 97 MET A C 1
ATOM 775 O O . MET A 1 97 ? -9.449 -0.943 14.229 1.00 95.38 97 MET A O 1
ATOM 779 N N . MET A 1 98 ? -8.325 -0.435 12.353 1.00 95.12 98 MET A N 1
ATOM 780 C CA . MET A 1 98 ? -9.100 0.774 12.044 1.00 95.12 98 MET A CA 1
ATOM 781 C C . MET A 1 98 ? -10.533 0.474 11.580 1.00 95.12 98 MET A C 1
ATOM 783 O O . MET A 1 98 ? -11.453 1.218 11.918 1.00 95.12 98 MET A O 1
ATOM 787 N N . TYR A 1 99 ? -10.734 -0.598 10.809 1.00 94.50 99 TYR A N 1
ATOM 788 C CA . TYR A 1 99 ? -12.028 -0.950 10.204 1.00 94.50 99 TYR A CA 1
ATOM 789 C C . TYR A 1 99 ? -12.785 -2.054 10.962 1.00 94.50 99 TYR A C 1
ATOM 791 O O . TYR A 1 99 ? -13.939 -2.361 10.623 1.00 94.50 99 TYR A O 1
ATOM 799 N N . GLY A 1 100 ? -12.157 -2.643 11.984 1.00 91.25 100 GLY A N 1
ATOM 800 C CA . GLY A 1 100 ? -12.741 -3.656 12.859 1.00 91.25 100 GLY A CA 1
ATOM 801 C C . GLY A 1 100 ? -13.226 -4.870 12.075 1.00 91.25 100 GLY A C 1
ATOM 802 O O . GLY A 1 100 ? -14.440 -5.102 11.985 1.00 91.25 100 GLY A O 1
ATOM 803 N N . GLN A 1 101 ? -12.303 -5.590 11.441 1.00 80.56 101 GLN A N 1
ATOM 804 C CA . GLN A 1 101 ? -12.595 -6.819 10.697 1.00 80.56 101 GLN A CA 1
ATOM 805 C C . GLN A 1 101 ? -11.655 -7.960 11.060 1.00 80.56 101 GLN A C 1
ATOM 807 O O . GLN A 1 101 ? -10.692 -7.682 11.797 1.00 80.56 101 GLN A O 1
#

Sequence (101 aa):
VENTKQYDFNVDEISEFETRKRYIDLDLKLAGWELNKDIQIEVEVQHMPNQSGQGAVDYVLFGDNGKPLAVVEAKRTSKDPNVGKQQAKLYADCLEMMYGQ

Nearest PDB structures (foldseek):
  8w2p-assembly1_A  TM=6.854E-01  e=9.386E-01  Geobacillus stearothermophilus
  7lo5-assembly1_A  TM=6.328E-01  e=7.172E-01  Deinococcus wulumuqiensis
  7lo5-assembly1_B  TM=6.286E-01  e=1.004E+00  Deinococcus wulumuqiensis
  7lo5-assembly1_C  TM=6.533E-01  e=1.074E+00  Deinococcus wulumuqiensis
  7zeu-assembly2_D  TM=2.194E-01  e=5.862E-01  Homo sapiens

Foldseek 3Di:
DDDPPPPPPPPPPQDLVNVCVVPVVVVCVVVPDDDPPQKDAQQKFACQPDPVRIDTFGIFGHDPVRATDATDHDDDPPDDVVVVVVVRVSRVVRSCVVRVD

Solvent-accessible surface area (backbone atoms only — not comparable to full-atom values): 6282 Å² total; per-residue (Å²): 140,83,86,83,76,79,76,82,77,64,84,77,72,66,48,71,70,55,47,43,55,68,49,52,52,46,52,42,41,75,73,73,46,42,82,83,76,39,30,47,65,62,43,76,40,51,78,37,100,56,97,81,27,57,50,67,38,53,30,39,34,39,43,98,85,76,42,80,73,46,75,47,69,85,72,64,87,91,52,66,66,67,60,49,52,56,51,47,49,54,51,50,56,26,48,33,68,74,69,71,110